Protein AF-A0A6L7AAS5-F1 (afdb_monomer)

pLDDT: mean 79.1, std 14.7, range [37.47, 95.0]

InterPro domains:
  IPR000672 Tetrahydrofolate dehydrogenase/cyclohydrolase [PR00085] (78-105)
  IPR000672 Tetrahydrofolate dehydrogenase/cyclohydrolase [PR00085] (113-128)
  IPR020630 Tetrahydrofolate dehydrogenase/cyclohydrolase, catalytic domain [PF00763] (63-124)
  IPR036291 NAD(P)-binding domain superfamily [SSF51735] (4-67)
  IPR046346 Aminoacid dehydrogenase-like, N-terminal domain superfamily [SSF53223] (62-125)

Radius of gyration: 19.22 Å; Cα contacts (8 Å, |Δi|>4): 141; chains: 1; bounding box: 45×35×50 Å

Foldseek 3Di:
DVPPDDPDDDDQQPVLVVVVVVCVVVVPQLAAAEEEAEDDDPRPRVSNQVVSVVSNHHYDDDPPPDDDDDDDDDLPHELVNLLVVLVVLQPDPVQQADDDDPDDRPHHDVLSNLLSHDPRRHPVNSND

Mean predicted aligned error: 12.35 Å

Nearest PDB structures (foldseek):
  4b4v-assembly1_B  TM=8.771E-01  e=5.571E-04  Acinetobacter baumannii ATCC 19606 = CIP 70.34 = JCM 6841
  6ape-assembly1_A  TM=7.848E-01  e=1.120E-03  Helicobacter pylori G27
  4a26-assembly1_A  TM=5.199E-01  e=9.865E-04  Leishmania major
  9ise-assembly2_C  TM=4.894E-01  e=2.114E-03  Homo sapiens
  9itd-assembly2_C  TM=4.908E-01  e=2.557E-03  Homo sapiens

Structure (mmCIF, N/CA/C/O backbone):
data_AF-A0A6L7AAS5-F1
#
_entry.id   AF-A0A6L7AAS5-F1
#
loop_
_atom_site.group_PDB
_atom_site.id
_atom_site.type_symbol
_atom_site.label_atom_id
_atom_site.label_alt_id
_atom_site.label_comp_id
_atom_site.label_asym_id
_atom_site.label_entity_id
_atom_site.label_seq_id
_atom_site.pdbx_PDB_ins_code
_atom_site.Cartn_x
_atom_site.Cartn_y
_atom_site.Cartn_z
_atom_site.occupancy
_atom_site.B_iso_or_equiv
_atom_site.auth_seq_id
_atom_site.auth_comp_id
_atom_site.auth_asym_id
_atom_site.auth_atom_id
_atom_site.pdbx_PDB_model_num
ATOM 1 N N . MET A 1 1 ? -3.232 14.819 -17.147 1.00 38.59 1 MET A N 1
ATOM 2 C CA . MET A 1 1 ? -2.391 13.622 -16.926 1.00 38.59 1 MET A CA 1
ATOM 3 C C . MET A 1 1 ? -1.654 13.823 -15.618 1.00 38.59 1 MET A C 1
ATOM 5 O O . MET A 1 1 ? -1.019 14.860 -15.482 1.00 38.59 1 MET A O 1
ATOM 9 N N . LEU A 1 2 ? -1.768 12.909 -14.646 1.00 43.06 2 LEU A N 1
ATOM 10 C CA . LEU A 1 2 ? -0.871 12.943 -13.482 1.00 43.06 2 LEU A CA 1
ATOM 11 C C . LEU A 1 2 ? 0.558 12.925 -14.053 1.00 43.06 2 LEU A C 1
ATOM 13 O O . LEU A 1 2 ? 0.879 11.967 -14.745 1.00 43.06 2 LEU A O 1
ATOM 17 N N . PHE A 1 3 ? 1.345 13.977 -13.814 1.00 50.06 3 PHE A N 1
ATOM 18 C CA . PHE A 1 3 ? 2.764 14.148 -14.188 1.00 50.06 3 PHE A CA 1
ATOM 19 C C . PHE A 1 3 ? 3.126 14.814 -15.531 1.00 50.06 3 PHE A C 1
ATOM 21 O O . PHE A 1 3 ? 4.313 14.962 -15.786 1.00 50.06 3 PHE A O 1
ATOM 28 N N . ALA A 1 4 ? 2.187 15.276 -16.365 1.00 41.09 4 ALA A N 1
ATOM 29 C CA . ALA A 1 4 ? 2.579 15.937 -17.627 1.00 41.09 4 ALA A CA 1
ATOM 30 C C . ALA A 1 4 ? 3.004 17.415 -17.472 1.00 41.09 4 ALA A C 1
ATOM 32 O O . ALA A 1 4 ? 3.807 17.885 -18.265 1.00 41.09 4 ALA A O 1
ATOM 33 N N . ASP A 1 5 ? 2.522 18.126 -16.441 1.00 37.47 5 ASP A N 1
ATOM 34 C CA . ASP A 1 5 ? 2.626 19.599 -16.377 1.00 37.47 5 ASP A CA 1
ATOM 35 C C . ASP A 1 5 ? 3.214 20.161 -15.064 1.00 37.47 5 ASP A C 1
ATOM 37 O O . ASP A 1 5 ? 3.027 21.336 -14.749 1.00 37.47 5 ASP A O 1
ATOM 41 N N . ALA A 1 6 ? 3.913 19.362 -14.253 1.00 39.72 6 ALA A N 1
ATOM 42 C CA . ALA A 1 6 ? 4.439 19.838 -12.969 1.00 39.72 6 ALA A CA 1
ATOM 43 C C . ALA A 1 6 ? 5.950 20.124 -13.031 1.00 39.72 6 ALA A C 1
ATOM 45 O O . ALA A 1 6 ? 6.762 19.207 -13.046 1.00 39.72 6 ALA A O 1
ATOM 46 N N . LEU A 1 7 ? 6.312 21.411 -12.990 1.00 43.06 7 LEU A N 1
ATOM 47 C CA . LEU A 1 7 ? 7.678 21.953 -12.851 1.00 43.06 7 LEU A CA 1
ATOM 48 C C . LEU A 1 7 ? 8.274 21.773 -11.431 1.00 43.06 7 LEU A C 1
ATOM 50 O O . LEU A 1 7 ? 9.036 22.619 -10.969 1.00 43.06 7 LEU A O 1
ATOM 54 N N . ALA A 1 8 ? 7.893 20.723 -10.704 1.00 41.62 8 ALA A N 1
ATOM 55 C CA . ALA A 1 8 ? 8.372 20.465 -9.347 1.00 41.62 8 ALA A CA 1
ATOM 56 C C . ALA A 1 8 ? 9.289 19.239 -9.340 1.00 41.62 8 ALA A C 1
ATOM 58 O O . ALA A 1 8 ? 8.950 18.227 -9.955 1.00 41.62 8 ALA A O 1
ATOM 59 N N . ASP A 1 9 ? 10.414 19.328 -8.624 1.00 44.19 9 ASP A N 1
ATOM 60 C CA . ASP A 1 9 ? 11.278 18.189 -8.308 1.00 44.19 9 ASP A CA 1
ATOM 61 C C . ASP A 1 9 ? 10.428 17.076 -7.685 1.00 44.19 9 ASP A C 1
ATOM 63 O O . ASP A 1 9 ? 10.032 17.135 -6.518 1.00 44.19 9 ASP A O 1
ATOM 67 N N . TYR A 1 10 ? 10.087 16.066 -8.485 1.00 54.12 10 TYR A N 1
ATOM 68 C CA . TYR A 1 10 ? 9.350 14.915 -7.994 1.00 54.12 10 TYR A CA 1
ATOM 69 C C . TYR A 1 10 ? 10.308 14.046 -7.191 1.00 54.12 10 TYR A C 1
ATOM 71 O O . TYR A 1 10 ? 11.232 13.443 -7.739 1.00 54.12 10 TYR A O 1
ATOM 79 N N . THR A 1 11 ? 10.068 13.944 -5.887 1.00 58.75 11 THR A N 1
ATOM 80 C CA . THR A 1 11 ? 10.734 12.953 -5.048 1.00 58.75 11 THR A CA 1
ATOM 81 C C . THR A 1 11 ? 10.379 11.569 -5.584 1.00 58.75 11 THR A C 1
ATOM 83 O O . THR A 1 11 ? 9.227 11.136 -5.511 1.00 58.75 11 THR A O 1
ATOM 86 N N . VAL A 1 12 ? 11.353 10.872 -6.167 1.00 69.75 12 VAL A N 1
ATOM 87 C CA . VAL A 1 12 ? 11.141 9.502 -6.633 1.00 69.75 12 VAL A CA 1
ATOM 88 C C . VAL A 1 12 ? 10.946 8.613 -5.409 1.00 69.75 12 VAL A C 1
ATOM 90 O O . VAL A 1 12 ? 11.747 8.643 -4.474 1.00 69.75 12 VAL A O 1
ATOM 93 N N . ALA A 1 13 ? 9.875 7.818 -5.397 1.00 79.69 13 ALA A N 1
ATOM 94 C CA . ALA A 1 13 ? 9.653 6.855 -4.328 1.00 79.69 13 ALA A CA 1
ATOM 95 C C . ALA A 1 13 ? 10.857 5.895 -4.228 1.00 79.69 13 ALA A C 1
ATOM 97 O O . ALA A 1 13 ? 11.338 5.373 -5.238 1.00 79.69 13 ALA A O 1
ATOM 98 N N . ALA A 1 14 ? 11.338 5.660 -3.003 1.00 85.12 14 ALA A N 1
ATOM 99 C CA . ALA A 1 14 ? 12.591 4.943 -2.763 1.00 85.12 14 ALA A CA 1
ATOM 100 C C . ALA A 1 14 ? 12.582 3.514 -3.332 1.00 85.12 14 ALA A C 1
ATOM 102 O O . ALA A 1 14 ? 13.586 3.066 -3.880 1.00 85.12 14 ALA A O 1
ATOM 103 N N . THR A 1 15 ? 11.447 2.809 -3.258 1.00 89.31 15 THR A N 1
ATOM 104 C CA . THR A 1 15 ? 11.329 1.435 -3.770 1.00 89.31 15 THR A CA 1
ATOM 105 C C . THR A 1 15 ? 11.392 1.376 -5.304 1.00 89.31 15 THR A C 1
ATOM 107 O O . THR A 1 15 ? 12.254 0.660 -5.810 1.00 89.31 15 THR A O 1
ATOM 110 N N . PRO A 1 16 ? 10.588 2.140 -6.076 1.00 90.38 16 PRO A N 1
ATOM 111 C CA . PRO A 1 16 ? 10.763 2.241 -7.528 1.00 90.38 16 PRO A CA 1
ATOM 112 C C . PRO A 1 16 ? 12.170 2.679 -7.960 1.00 90.38 16 PRO A C 1
ATOM 114 O O . PRO A 1 16 ? 12.739 2.088 -8.878 1.00 90.38 16 PRO A O 1
ATOM 117 N N . GLN A 1 17 ? 12.768 3.656 -7.267 1.00 90.38 17 GLN A N 1
ATOM 118 C CA . GLN A 1 17 ? 14.148 4.071 -7.540 1.00 90.38 17 GLN A CA 1
ATOM 119 C C . GLN A 1 17 ? 15.138 2.924 -7.304 1.00 90.38 17 GLN A C 1
ATOM 121 O O . GLN A 1 17 ? 16.033 2.698 -8.117 1.00 90.38 17 GLN A O 1
ATOM 126 N N . GLY A 1 18 ? 14.968 2.174 -6.213 1.00 88.56 18 GLY A N 1
ATOM 127 C CA . GLY A 1 18 ? 15.773 0.997 -5.900 1.00 88.56 18 GLY A CA 1
ATOM 128 C C . GLY A 1 18 ? 15.678 -0.082 -6.978 1.00 88.56 18 GLY A C 1
ATOM 129 O O . GLY A 1 18 ? 16.703 -0.633 -7.369 1.00 88.56 18 GLY A O 1
ATOM 130 N N . VAL A 1 19 ? 14.481 -0.332 -7.522 1.00 92.62 19 VAL A N 1
ATOM 131 C CA . VAL A 1 19 ? 14.291 -1.271 -8.641 1.00 92.62 19 VAL A CA 1
ATOM 132 C C . VAL A 1 19 ? 15.088 -0.828 -9.869 1.00 92.62 19 VAL A C 1
ATOM 134 O O . VAL A 1 19 ? 15.836 -1.635 -10.415 1.00 92.62 19 VAL A O 1
ATOM 137 N N . MET A 1 20 ? 15.005 0.446 -10.271 1.00 92.19 20 MET A N 1
ATOM 138 C CA . MET A 1 20 ? 15.788 0.961 -11.408 1.00 92.19 20 MET A CA 1
ATOM 139 C C . MET A 1 20 ? 17.299 0.836 -11.169 1.00 92.19 20 MET A C 1
ATOM 141 O O . MET A 1 20 ? 18.038 0.423 -12.064 1.00 92.19 20 MET A O 1
ATOM 145 N N . THR A 1 21 ? 17.759 1.126 -9.948 1.00 93.12 21 THR A N 1
ATOM 146 C CA . THR A 1 21 ? 19.165 0.949 -9.553 1.00 93.12 21 THR A CA 1
ATOM 147 C C . THR A 1 21 ? 19.608 -0.510 -9.662 1.00 93.12 21 THR A C 1
ATOM 149 O O . THR A 1 21 ? 20.698 -0.774 -10.168 1.00 93.12 21 THR A O 1
ATOM 152 N N . LEU A 1 22 ? 18.777 -1.462 -9.227 1.00 90.62 22 LEU A N 1
ATOM 153 C CA . LEU A 1 22 ? 19.075 -2.893 -9.330 1.00 90.62 22 LEU A CA 1
ATOM 154 C C . LEU A 1 22 ? 19.137 -3.356 -10.787 1.00 90.62 22 LEU A C 1
ATOM 156 O O . LEU A 1 22 ? 20.081 -4.051 -11.153 1.00 90.62 22 LEU A O 1
ATOM 160 N N . LEU A 1 23 ? 18.183 -2.945 -11.628 1.00 91.19 23 LEU A N 1
ATOM 161 C CA . LEU A 1 23 ? 18.195 -3.272 -13.059 1.00 91.19 23 LEU A CA 1
ATOM 162 C C . LEU A 1 23 ? 19.500 -2.807 -13.714 1.00 91.19 23 LEU A C 1
ATOM 164 O O . LEU A 1 23 ? 20.159 -3.595 -14.390 1.00 91.19 23 LEU A O 1
ATOM 168 N N . ASN A 1 24 ? 19.926 -1.575 -13.429 1.00 91.12 24 ASN A N 1
ATOM 169 C CA . ASN A 1 24 ? 21.195 -1.047 -13.923 1.00 91.12 24 ASN A CA 1
ATOM 170 C C . ASN A 1 24 ? 22.409 -1.811 -13.364 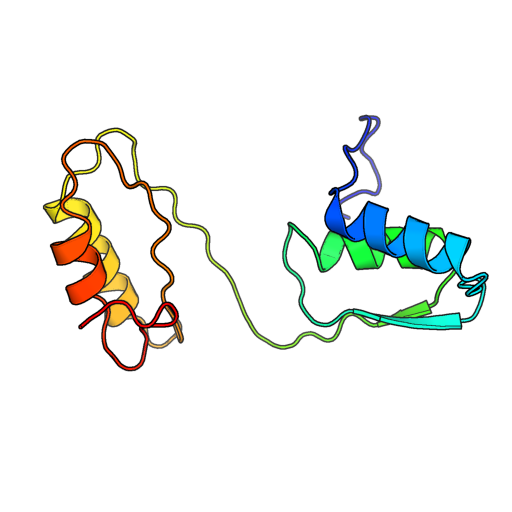1.00 91.12 24 ASN A C 1
ATOM 172 O O . ASN A 1 24 ? 23.313 -2.160 -14.118 1.00 91.12 24 ASN A O 1
ATOM 176 N N . HIS A 1 25 ? 22.427 -2.111 -12.061 1.00 92.75 25 HIS A N 1
ATOM 177 C CA . HIS A 1 25 ? 23.514 -2.866 -11.428 1.00 92.75 25 HIS A CA 1
ATOM 178 C C . HIS A 1 25 ? 23.708 -4.252 -12.061 1.00 92.75 25 HIS A C 1
ATOM 180 O O . HIS A 1 25 ? 24.841 -4.690 -12.246 1.00 92.75 25 HIS A O 1
ATOM 186 N N . TYR A 1 26 ? 22.611 -4.919 -12.428 1.00 95.00 26 TYR A N 1
ATOM 187 C CA . TYR A 1 26 ? 22.641 -6.222 -13.092 1.00 95.00 26 TYR A CA 1
ATOM 188 C C . TYR A 1 26 ? 22.749 -6.145 -14.624 1.00 95.00 26 TYR A C 1
ATOM 190 O O . TYR A 1 26 ? 22.742 -7.188 -15.276 1.00 95.00 26 TYR A O 1
ATOM 198 N N . GLY A 1 27 ? 22.853 -4.949 -15.215 1.00 90.88 27 GLY A N 1
ATOM 199 C CA . GLY A 1 27 ? 22.942 -4.774 -16.669 1.00 90.88 27 GLY A CA 1
ATOM 200 C C . GLY A 1 27 ? 21.673 -5.188 -17.426 1.00 90.88 27 GLY A C 1
ATOM 201 O O . GLY A 1 27 ? 21.752 -5.619 -18.575 1.00 90.88 27 GLY A O 1
ATOM 202 N N . ILE A 1 28 ? 20.504 -5.101 -16.787 1.00 89.31 28 ILE A N 1
ATOM 203 C CA . ILE A 1 28 ? 19.215 -5.428 -17.402 1.00 89.31 28 ILE A CA 1
ATOM 204 C C . ILE A 1 28 ? 18.734 -4.212 -18.200 1.00 89.31 28 ILE A C 1
ATOM 206 O O . ILE A 1 28 ? 18.266 -3.225 -17.634 1.00 89.31 28 ILE A O 1
ATOM 210 N N . GLU A 1 29 ? 18.840 -4.290 -19.526 1.00 89.19 29 GLU A N 1
ATOM 211 C CA . GLU A 1 29 ? 18.367 -3.239 -20.430 1.00 89.19 29 GLU A CA 1
ATOM 212 C C . GLU A 1 29 ? 16.837 -3.132 -20.426 1.00 89.19 29 GLU A C 1
ATOM 214 O O . GLU A 1 29 ? 16.136 -4.132 -20.588 1.00 89.19 29 GLU A O 1
ATOM 219 N N . THR A 1 30 ? 16.315 -1.910 -20.303 1.00 82.94 30 THR A N 1
ATOM 220 C CA . THR A 1 30 ? 14.871 -1.619 -20.361 1.00 82.94 30 THR A CA 1
ATOM 221 C C . THR A 1 30 ? 14.427 -1.017 -21.692 1.00 82.94 30 THR A C 1
ATOM 223 O O . THR A 1 30 ? 13.264 -1.173 -22.064 1.00 82.94 30 THR A O 1
ATOM 226 N N . PHE A 1 31 ? 15.341 -0.379 -22.432 1.00 89.12 31 PHE A N 1
ATOM 227 C CA . PHE A 1 31 ? 15.046 0.277 -23.706 1.00 89.12 31 PHE A CA 1
ATOM 228 C C . PHE A 1 31 ? 14.441 -0.714 -24.709 1.00 89.12 31 PHE A C 1
ATOM 230 O O . PHE A 1 31 ? 15.028 -1.758 -25.016 1.00 89.12 31 PHE A O 1
ATOM 237 N N . GLY A 1 32 ? 13.244 -0.405 -25.211 1.00 79.38 32 GLY A N 1
ATOM 238 C CA . GLY A 1 32 ? 12.533 -1.241 -26.180 1.00 79.38 32 GLY A CA 1
ATOM 239 C C . GLY A 1 32 ? 12.063 -2.595 -25.632 1.00 79.38 32 GLY A C 1
ATOM 240 O O . GLY A 1 32 ? 11.598 -3.437 -26.406 1.00 79.38 32 GLY A O 1
ATOM 241 N N . LYS A 1 33 ? 12.177 -2.840 -24.320 1.00 81.44 33 LYS A N 1
ATOM 242 C CA . LYS A 1 33 ? 11.669 -4.058 -23.676 1.00 81.44 33 LYS A CA 1
ATOM 243 C C . LYS A 1 33 ? 10.245 -3.861 -23.177 1.00 81.44 33 LYS A C 1
ATOM 245 O O . LYS A 1 33 ? 9.778 -2.744 -22.978 1.00 81.44 33 LYS A O 1
ATOM 250 N N . GLN A 1 34 ? 9.555 -4.976 -22.960 1.00 73.88 34 GLN A N 1
ATOM 251 C CA . GLN A 1 34 ? 8.243 -4.983 -22.326 1.00 73.88 34 GLN A CA 1
ATOM 252 C C . GLN A 1 34 ? 8.390 -5.244 -20.829 1.00 73.88 34 GLN A C 1
ATOM 254 O O . GLN A 1 34 ? 9.110 -6.158 -20.427 1.00 73.88 34 GLN A O 1
ATOM 259 N N . ALA A 1 35 ? 7.674 -4.471 -20.019 1.00 77.00 35 ALA A N 1
ATOM 260 C CA . ALA A 1 35 ? 7.576 -4.667 -18.581 1.00 77.00 35 ALA A CA 1
ATOM 261 C C . ALA A 1 35 ? 6.106 -4.708 -18.146 1.00 77.00 35 ALA A C 1
ATOM 263 O O . ALA A 1 35 ? 5.250 -4.026 -18.712 1.00 77.00 35 ALA A O 1
ATOM 264 N N . VAL A 1 36 ? 5.803 -5.501 -17.120 1.00 77.44 36 VAL A N 1
ATOM 265 C CA . VAL A 1 36 ? 4.464 -5.577 -16.523 1.00 77.44 36 VAL A CA 1
ATOM 266 C C . VAL A 1 36 ? 4.568 -5.151 -15.069 1.00 77.44 36 VAL A C 1
ATOM 268 O O . VAL A 1 36 ? 5.326 -5.743 -14.303 1.00 77.44 36 VAL A O 1
ATOM 271 N N . VAL A 1 37 ? 3.798 -4.134 -14.685 1.00 77.19 37 VAL A N 1
ATOM 272 C CA . VAL A 1 37 ? 3.717 -3.672 -13.295 1.00 77.19 37 VAL A CA 1
ATOM 273 C C . VAL A 1 37 ? 2.377 -4.105 -12.718 1.00 77.19 37 VAL A C 1
ATOM 275 O O . VAL A 1 37 ? 1.324 -3.661 -13.159 1.00 77.19 37 VAL A O 1
ATOM 278 N N . VAL A 1 38 ? 2.403 -4.989 -11.727 1.00 76.56 38 VAL A N 1
ATOM 279 C CA . VAL A 1 38 ? 1.190 -5.487 -11.070 1.00 76.56 38 VAL A CA 1
ATOM 280 C C . VAL A 1 38 ? 0.816 -4.562 -9.911 1.00 76.56 38 VAL A C 1
ATOM 282 O O . VAL A 1 38 ? 1.581 -4.404 -8.963 1.00 76.56 38 VAL A O 1
ATOM 285 N N . GLY A 1 39 ? -0.377 -3.966 -9.986 1.00 71.75 39 GLY A N 1
ATOM 286 C CA . GLY A 1 39 ? -0.895 -3.027 -8.987 1.00 71.75 39 GLY A CA 1
ATOM 287 C C . GLY A 1 39 ? -0.692 -1.557 -9.371 1.00 71.75 39 GLY A C 1
ATOM 288 O O . GLY A 1 39 ? 0.227 -1.201 -10.099 1.00 71.75 39 GLY A O 1
ATOM 289 N N . ARG A 1 40 ? -1.582 -0.683 -8.882 1.00 78.75 40 ARG A N 1
ATOM 290 C CA . ARG A 1 40 ? -1.681 0.739 -9.285 1.00 78.75 40 ARG A CA 1
ATOM 291 C C . ARG A 1 40 ? -1.552 1.727 -8.123 1.00 78.75 40 ARG A C 1
ATOM 293 O O . ARG A 1 40 ? -2.045 2.850 -8.212 1.00 78.75 40 ARG A O 1
ATOM 300 N N . SER A 1 41 ? -0.942 1.296 -7.021 1.00 76.69 41 SER A N 1
ATOM 301 C CA . SER A 1 41 ? -0.800 2.122 -5.823 1.00 76.69 41 SER A CA 1
ATOM 302 C C . SER A 1 41 ? -0.004 3.399 -6.108 1.00 76.69 41 SER A C 1
ATOM 304 O O . SER A 1 41 ? 0.863 3.433 -6.988 1.00 76.69 41 SER A O 1
ATOM 306 N N . GLN A 1 42 ? -0.289 4.445 -5.332 1.00 73.31 42 GLN A N 1
ATOM 307 C CA . GLN A 1 42 ? 0.419 5.724 -5.413 1.00 73.31 42 GLN A CA 1
ATOM 308 C C . GLN A 1 42 ? 1.876 5.609 -4.942 1.00 73.31 42 GLN A C 1
ATOM 310 O O . GLN A 1 42 ? 2.713 6.392 -5.374 1.00 73.31 42 GLN A O 1
ATOM 315 N N . LEU A 1 43 ? 2.177 4.619 -4.093 1.00 76.56 43 LEU A N 1
ATOM 316 C CA . LEU A 1 43 ? 3.501 4.413 -3.503 1.00 76.56 43 LEU A CA 1
ATOM 317 C C . LEU A 1 43 ? 4.445 3.582 -4.382 1.00 76.56 43 LEU A C 1
ATOM 319 O O . LEU A 1 43 ? 5.656 3.782 -4.327 1.00 76.56 43 LEU A O 1
ATOM 323 N N . PHE A 1 44 ? 3.916 2.655 -5.190 1.00 83.50 44 PHE A N 1
ATOM 324 C CA . PHE A 1 44 ? 4.745 1.763 -6.007 1.00 83.50 44 PHE A CA 1
ATOM 325 C C . PHE A 1 44 ? 4.264 1.646 -7.451 1.00 83.50 44 PHE A C 1
ATOM 327 O O . PHE A 1 44 ? 4.997 2.023 -8.358 1.00 83.50 44 PHE A O 1
ATOM 334 N N . GLY A 1 45 ? 3.040 1.163 -7.684 1.00 83.50 45 GLY A N 1
ATOM 335 C CA . GLY A 1 45 ? 2.596 0.757 -9.023 1.00 83.50 45 GLY A CA 1
ATOM 336 C C . GLY A 1 45 ? 2.659 1.872 -10.070 1.00 83.50 45 GLY A C 1
ATOM 337 O O . GLY A 1 45 ? 3.261 1.716 -11.132 1.00 83.50 45 GLY A O 1
ATOM 338 N N . ARG A 1 46 ? 2.088 3.039 -9.754 1.00 85.56 46 ARG A N 1
ATOM 339 C CA . ARG A 1 46 ? 2.110 4.200 -10.658 1.00 85.56 46 ARG A CA 1
ATOM 340 C C . ARG A 1 46 ? 3.502 4.830 -10.800 1.00 85.56 46 ARG A C 1
ATOM 342 O O . ARG A 1 46 ? 3.899 5.072 -11.940 1.00 85.56 46 ARG A O 1
ATOM 349 N N . PRO A 1 47 ? 4.265 5.061 -9.715 1.00 89.94 47 PRO A N 1
ATOM 350 C CA . PRO A 1 47 ? 5.654 5.496 -9.836 1.00 89.94 47 PRO A CA 1
ATOM 351 C C . PRO A 1 47 ? 6.536 4.547 -10.664 1.00 89.94 47 PRO A C 1
ATOM 353 O O . PRO A 1 47 ? 7.283 5.008 -11.521 1.00 89.94 47 PRO A O 1
ATOM 356 N N . MET A 1 48 ? 6.431 3.228 -10.465 1.00 90.19 48 MET A N 1
ATOM 357 C CA . MET A 1 48 ? 7.235 2.237 -11.191 1.00 90.19 48 MET A CA 1
ATOM 358 C C . MET A 1 48 ? 6.893 2.209 -12.683 1.00 90.19 48 MET A C 1
ATOM 360 O O . MET A 1 48 ? 7.793 2.143 -13.518 1.00 90.19 48 MET A O 1
ATOM 364 N N . PHE A 1 49 ? 5.602 2.321 -13.021 1.00 87.56 49 PHE A N 1
ATOM 365 C CA . PHE A 1 49 ? 5.160 2.500 -14.404 1.00 87.56 49 PHE A CA 1
ATOM 366 C C . PHE A 1 49 ? 5.824 3.717 -15.051 1.00 87.56 49 PHE A C 1
ATOM 368 O O . PHE A 1 49 ? 6.383 3.596 -16.137 1.00 87.56 49 PHE A O 1
ATOM 375 N N . ALA A 1 50 ? 5.802 4.868 -14.371 1.00 87.75 50 ALA A N 1
ATOM 376 C CA . ALA A 1 50 ? 6.394 6.093 -14.894 1.00 87.75 50 ALA A CA 1
ATOM 377 C C . ALA A 1 50 ? 7.909 5.952 -15.113 1.00 87.75 50 ALA A C 1
ATOM 379 O O . ALA A 1 50 ? 8.402 6.331 -16.170 1.00 87.75 50 ALA A O 1
ATOM 380 N N . LEU A 1 51 ? 8.644 5.359 -14.163 1.00 88.75 51 LEU A N 1
ATOM 381 C CA . LEU A 1 51 ? 10.095 5.180 -14.289 1.00 88.75 51 LEU A CA 1
ATOM 382 C C . LEU A 1 51 ? 10.485 4.231 -15.429 1.00 88.75 51 LEU A C 1
ATOM 384 O O . LEU A 1 51 ? 11.389 4.551 -16.194 1.00 88.75 51 LEU A O 1
ATOM 388 N N . LEU A 1 52 ? 9.805 3.090 -15.568 1.00 86.75 52 LEU A N 1
ATOM 389 C CA . LEU A 1 52 ? 10.075 2.147 -16.658 1.00 86.75 52 LEU A CA 1
ATOM 390 C C . LEU A 1 52 ? 9.714 2.748 -18.019 1.00 86.75 52 LEU A C 1
ATOM 392 O O . LEU A 1 52 ? 10.476 2.601 -18.970 1.00 86.75 52 LEU A O 1
ATOM 396 N N . ASN A 1 53 ? 8.592 3.467 -18.101 1.00 88.56 53 ASN A N 1
ATOM 397 C CA . ASN A 1 53 ? 8.174 4.144 -19.325 1.00 88.56 53 ASN A CA 1
ATOM 398 C C . ASN A 1 53 ? 9.150 5.266 -19.720 1.00 88.56 53 ASN A C 1
ATOM 400 O O . ASN A 1 53 ? 9.469 5.410 -20.894 1.00 88.56 53 ASN A O 1
ATOM 404 N N . ASN A 1 54 ? 9.666 6.026 -18.749 1.00 90.31 54 ASN A N 1
ATOM 405 C CA . ASN A 1 54 ? 10.698 7.043 -18.986 1.00 90.31 54 ASN A CA 1
ATOM 406 C C . ASN A 1 54 ? 12.054 6.437 -19.382 1.00 90.31 54 ASN A C 1
ATOM 408 O O . ASN A 1 54 ? 12.868 7.124 -19.988 1.00 90.31 54 ASN A O 1
ATOM 412 N N . ALA A 1 55 ? 12.297 5.168 -19.047 1.00 85.12 55 ALA A N 1
ATOM 413 C CA . ALA A 1 55 ? 13.458 4.398 -19.488 1.00 85.12 55 ALA A CA 1
ATOM 414 C C . ALA A 1 55 ? 13.195 3.633 -20.805 1.00 85.12 55 ALA A C 1
ATOM 416 O O . ALA A 1 55 ? 13.814 2.592 -21.053 1.00 85.12 55 ALA A O 1
ATOM 417 N N . ASP A 1 56 ? 12.245 4.131 -21.606 1.00 88.69 56 ASP A N 1
ATOM 418 C CA . ASP A 1 56 ? 11.829 3.623 -22.918 1.00 88.69 56 ASP A CA 1
ATOM 419 C C . ASP A 1 56 ? 11.357 2.156 -22.928 1.00 88.69 56 ASP A C 1
ATOM 421 O O . ASP A 1 56 ? 11.400 1.478 -23.962 1.00 88.69 56 ASP A O 1
ATOM 425 N N . ALA A 1 57 ? 10.878 1.641 -21.792 1.00 73.00 57 ALA A N 1
ATOM 426 C CA . ALA A 1 57 ? 10.184 0.359 -21.757 1.00 73.00 57 ALA A CA 1
ATOM 427 C C . ALA A 1 57 ? 8.712 0.533 -22.158 1.00 73.00 57 ALA A C 1
ATOM 429 O O . ALA A 1 57 ? 8.032 1.469 -21.741 1.00 73.00 57 ALA A O 1
ATOM 430 N N . THR A 1 58 ? 8.170 -0.430 -22.902 1.00 76.19 58 THR A N 1
ATOM 431 C CA . THR A 1 58 ? 6.718 -0.557 -23.069 1.00 76.19 58 THR A CA 1
ATOM 432 C C . THR A 1 58 ? 6.142 -1.185 -21.808 1.00 76.19 58 THR A C 1
ATOM 434 O O . THR A 1 58 ? 6.381 -2.363 -21.533 1.00 76.19 58 THR A O 1
ATOM 437 N N . VAL A 1 59 ? 5.382 -0.417 -21.030 1.00 75.88 59 VAL A N 1
ATOM 438 C CA . VAL A 1 59 ? 4.870 -0.885 -19.739 1.00 75.88 59 VAL A CA 1
ATOM 439 C C . VAL A 1 59 ? 3.378 -1.176 -19.812 1.00 75.88 59 VAL A C 1
ATOM 441 O O . VAL A 1 59 ? 2.581 -0.318 -20.184 1.00 75.88 59 VAL A O 1
ATOM 444 N N . THR A 1 60 ? 2.981 -2.377 -19.399 1.00 75.00 60 THR A N 1
ATOM 445 C CA . THR A 1 60 ? 1.570 -2.710 -19.168 1.00 75.00 60 THR A CA 1
ATOM 446 C C . THR A 1 60 ? 1.258 -2.587 -17.683 1.00 75.00 60 THR A C 1
ATOM 448 O O . THR A 1 60 ? 1.904 -3.225 -16.850 1.00 75.00 60 THR A O 1
ATOM 451 N N . LEU A 1 61 ? 0.243 -1.788 -17.356 1.00 68.56 61 LEU A N 1
ATOM 452 C CA . LEU A 1 61 ? -0.321 -1.681 -16.013 1.00 68.56 61 LEU A CA 1
ATOM 453 C C . LEU A 1 61 ? -1.703 -2.360 -16.011 1.00 68.56 61 LEU A C 1
ATOM 455 O O . LEU A 1 61 ? -2.706 -1.685 -16.259 1.00 68.56 61 LEU A O 1
ATOM 459 N N . PRO A 1 62 ? -1.797 -3.690 -15.817 1.00 60.41 62 PRO A N 1
ATOM 460 C CA . PRO A 1 62 ? -3.083 -4.369 -15.770 1.00 60.41 62 PRO A CA 1
ATOM 461 C C . PRO A 1 62 ? -3.963 -3.779 -14.664 1.00 60.41 62 PRO A C 1
ATOM 463 O O . PRO A 1 62 ? -3.541 -3.630 -13.515 1.00 60.41 62 PRO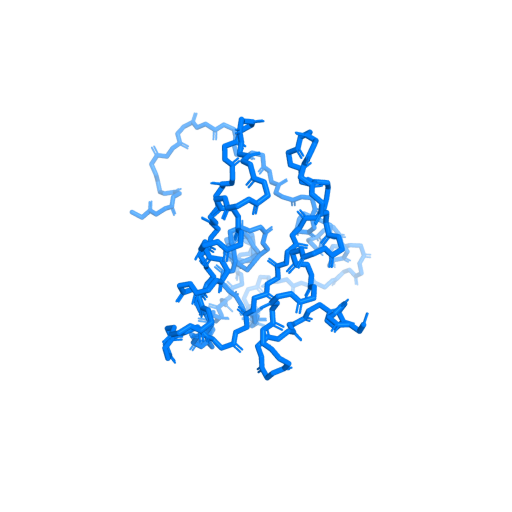 A O 1
ATOM 466 N N . ALA A 1 63 ? -5.214 -3.477 -15.013 1.00 57.28 63 ALA A N 1
ATOM 467 C CA . ALA A 1 63 ? -6.259 -3.095 -14.072 1.00 57.28 63 ALA A CA 1
ATOM 468 C C . ALA A 1 63 ? -6.698 -4.321 -13.255 1.00 57.28 63 ALA A C 1
ATOM 470 O O . ALA A 1 63 ? -7.804 -4.828 -13.406 1.00 57.28 63 ALA A O 1
ATOM 471 N N . LEU A 1 64 ? -5.821 -4.845 -12.402 1.00 55.19 64 LEU A N 1
ATOM 472 C CA . LEU A 1 64 ? -6.236 -5.787 -11.369 1.00 55.19 64 LEU A CA 1
ATOM 473 C C . LEU A 1 64 ? -7.034 -4.960 -10.356 1.00 55.19 64 LEU A C 1
ATOM 475 O O . LEU A 1 64 ? -6.475 -4.067 -9.720 1.00 55.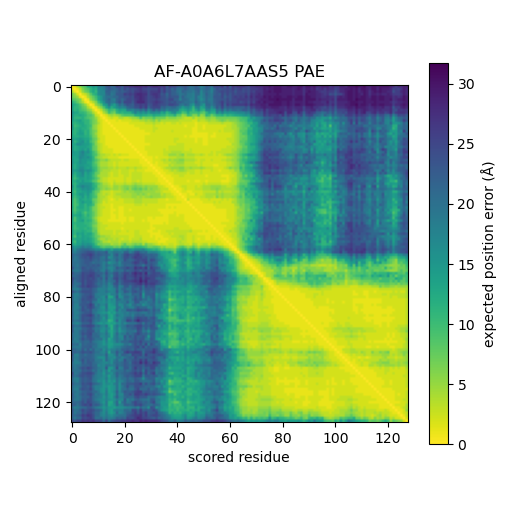19 64 LEU A O 1
ATOM 479 N N . GLY A 1 65 ? -8.354 -5.179 -10.333 1.00 52.25 65 GLY A N 1
ATOM 480 C CA . GLY A 1 65 ? -9.429 -4.305 -9.830 1.00 52.25 65 GLY A CA 1
ATOM 481 C C . GLY A 1 65 ? -9.434 -3.951 -8.341 1.00 52.25 65 GLY A C 1
ATOM 482 O O . GLY A 1 65 ? -10.484 -3.647 -7.789 1.00 52.25 65 GLY A O 1
ATOM 483 N N . ILE A 1 66 ? -8.280 -3.956 -7.687 1.00 52.03 66 ILE A N 1
ATOM 484 C CA . ILE A 1 66 ? -8.126 -3.521 -6.308 1.00 52.03 66 ILE A CA 1
ATOM 485 C C . ILE A 1 66 ? -8.234 -1.989 -6.279 1.00 52.03 66 ILE A C 1
ATOM 487 O O . ILE A 1 66 ? -7.503 -1.253 -6.965 1.00 52.03 66 ILE A O 1
ATOM 491 N N . GLN A 1 67 ? -9.208 -1.499 -5.519 1.00 53.09 67 GLN A N 1
ATOM 492 C CA . GLN A 1 67 ? -9.337 -0.095 -5.157 1.00 53.09 67 GLN A CA 1
ATOM 493 C C . GLN A 1 67 ? -8.920 0.043 -3.697 1.00 53.09 67 GLN A C 1
ATOM 495 O O . GLN A 1 67 ? -9.463 -0.637 -2.836 1.00 53.09 67 GLN A O 1
ATOM 500 N N . THR A 1 68 ? -7.943 0.901 -3.431 1.00 52.97 68 THR A N 1
ATOM 501 C CA . THR A 1 68 ? -7.508 1.231 -2.074 1.00 52.97 68 THR A CA 1
ATOM 502 C C . THR A 1 68 ? -8.040 2.613 -1.732 1.00 52.97 68 THR A C 1
ATOM 504 O O . THR A 1 68 ? -7.845 3.556 -2.506 1.00 52.97 68 THR A O 1
ATOM 507 N N . LYS A 1 69 ? -8.727 2.731 -0.597 1.00 60.59 69 LYS A N 1
ATOM 508 C CA . LYS A 1 69 ? -9.200 4.001 -0.052 1.00 60.59 69 LYS A CA 1
ATOM 509 C C . LYS A 1 69 ? -8.468 4.242 1.260 1.00 60.59 69 LYS A C 1
ATOM 511 O O . LYS A 1 69 ? -8.741 3.560 2.239 1.00 60.59 69 LYS A O 1
ATOM 516 N N . ASP A 1 70 ? -7.562 5.210 1.259 1.00 64.75 70 ASP A N 1
ATOM 517 C CA . ASP A 1 70 ? -6.900 5.653 2.481 1.00 64.75 70 ASP A CA 1
ATOM 518 C C . ASP A 1 70 ? -7.874 6.560 3.239 1.00 64.75 70 ASP A C 1
ATOM 520 O O . ASP A 1 70 ? -8.330 7.578 2.708 1.00 64.75 70 ASP A O 1
ATOM 524 N N . ILE A 1 71 ? -8.242 6.167 4.457 1.00 67.56 71 ILE A N 1
ATOM 525 C CA . ILE A 1 71 ? -9.151 6.934 5.311 1.00 67.56 71 ILE A CA 1
ATOM 526 C C . ILE A 1 71 ? -8.334 7.450 6.494 1.00 67.56 71 ILE A C 1
ATOM 528 O O . ILE A 1 71 ? -8.051 6.678 7.409 1.00 67.56 71 ILE A O 1
ATOM 532 N N . PRO A 1 72 ? -7.905 8.724 6.479 1.00 66.81 72 PRO A N 1
ATOM 533 C CA . PRO A 1 72 ? -7.177 9.287 7.604 1.00 66.81 72 PRO A CA 1
ATOM 534 C C . PRO A 1 72 ? -8.099 9.372 8.823 1.00 66.81 72 PRO A C 1
ATOM 536 O O . PRO A 1 72 ? -9.189 9.941 8.750 1.00 66.81 72 PRO A O 1
ATOM 539 N N . THR A 1 73 ? -7.654 8.823 9.950 1.00 62.84 73 THR A N 1
ATOM 540 C CA . THR A 1 73 ? -8.272 9.071 11.255 1.00 62.84 73 THR A CA 1
ATOM 541 C C . THR A 1 73 ? -7.784 10.413 11.793 1.00 62.84 73 THR A C 1
ATOM 543 O O . THR A 1 73 ? -6.587 10.695 11.752 1.00 62.84 73 THR A O 1
ATOM 546 N N . ASP A 1 74 ? -8.704 11.245 12.285 1.00 74.00 74 ASP A N 1
ATOM 547 C CA . ASP A 1 74 ? -8.378 12.500 12.976 1.00 74.00 74 ASP A CA 1
ATOM 548 C C . ASP A 1 74 ? -7.413 12.227 14.148 1.00 74.00 74 ASP A C 1
ATOM 550 O O . ASP A 1 74 ? -7.522 11.207 14.828 1.00 74.00 74 ASP A O 1
ATOM 554 N N . ALA A 1 75 ? -6.482 13.146 14.411 1.00 74.44 75 ALA A N 1
ATOM 555 C CA . ALA A 1 75 ? -5.607 13.087 15.581 1.00 74.44 75 ALA A CA 1
ATOM 556 C C . ALA A 1 75 ? -6.397 13.084 16.905 1.00 74.44 75 ALA A C 1
ATOM 558 O O . ALA A 1 75 ? -5.897 12.579 17.906 1.00 74.44 75 ALA A O 1
ATOM 559 N N . ASN A 1 76 ? -7.629 13.606 16.903 1.00 79.00 76 ASN A N 1
ATOM 560 C CA . ASN A 1 76 ? -8.553 13.569 18.042 1.00 79.00 76 ASN A CA 1
ATOM 561 C C . ASN A 1 76 ? -9.562 12.406 17.979 1.00 79.00 76 ASN A C 1
ATOM 563 O O . ASN A 1 76 ? -10.572 12.432 18.689 1.00 79.00 76 ASN A O 1
ATOM 567 N N . ALA A 1 77 ? -9.351 11.419 17.101 1.00 82.62 77 ALA A N 1
ATOM 568 C CA . ALA A 1 77 ? -10.267 10.297 16.960 1.00 82.62 77 ALA A CA 1
ATOM 569 C C . ALA A 1 77 ? -10.406 9.527 18.280 1.00 82.62 77 ALA A C 1
ATOM 571 O O . ALA A 1 77 ? -9.431 9.233 18.970 1.00 82.62 77 ALA A O 1
ATOM 572 N N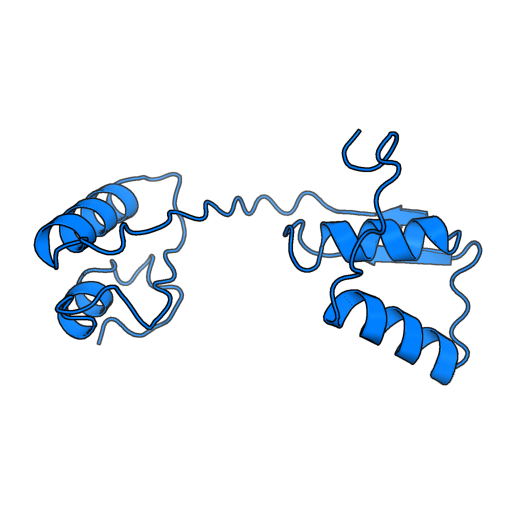 . THR A 1 78 ? -11.641 9.168 18.617 1.00 91.00 78 THR A N 1
ATOM 573 C CA . THR A 1 78 ? -11.944 8.324 19.774 1.00 91.00 78 THR A CA 1
ATOM 574 C C . THR A 1 78 ? -12.059 6.867 19.345 1.00 91.00 78 THR A C 1
ATOM 576 O O . THR A 1 78 ? -12.392 6.580 18.193 1.00 91.00 78 THR A O 1
ATOM 579 N N . THR A 1 79 ? -11.865 5.935 20.286 1.00 91.88 79 THR A N 1
ATOM 580 C CA . THR A 1 79 ? -12.097 4.500 20.031 1.00 91.88 79 THR A CA 1
ATOM 581 C C . THR A 1 79 ? -13.487 4.266 19.430 1.00 91.88 79 THR A C 1
ATOM 583 O O . THR A 1 79 ? -13.614 3.539 18.454 1.00 91.88 79 THR A O 1
ATOM 586 N N . GLU A 1 80 ? -14.514 4.954 19.936 1.00 92.62 80 GLU A N 1
ATOM 587 C CA . GLU A 1 80 ? -15.885 4.872 19.418 1.00 92.62 80 GLU A CA 1
ATOM 588 C C . GLU A 1 80 ? -15.994 5.312 17.951 1.00 92.62 80 GLU A C 1
ATOM 590 O O . GLU A 1 80 ? -16.557 4.584 17.138 1.00 92.62 80 GLU A O 1
ATOM 595 N N . SER A 1 81 ? -15.398 6.452 17.582 1.00 89.06 81 SER A N 1
ATOM 596 C CA . SER A 1 81 ? -15.439 6.935 16.194 1.00 89.06 81 SER A CA 1
ATOM 597 C C . SER A 1 81 ? -14.736 5.992 15.212 1.00 89.06 81 SER A C 1
ATOM 599 O O . SER A 1 81 ? -15.211 5.792 14.094 1.00 89.06 81 SER A O 1
ATOM 601 N N . VAL A 1 82 ? -13.631 5.367 15.634 1.00 88.25 82 VAL A N 1
ATOM 602 C CA . VAL A 1 82 ? -12.893 4.409 14.801 1.00 88.25 82 VAL A CA 1
ATOM 603 C C . VAL A 1 82 ? -13.677 3.105 14.675 1.00 88.25 82 VAL A C 1
ATOM 605 O O . VAL A 1 82 ? -13.779 2.559 13.579 1.00 88.25 82 VAL A O 1
ATOM 608 N N . LEU A 1 83 ? -14.296 2.632 15.760 1.00 93.62 83 LEU A N 1
ATOM 609 C CA . LEU A 1 83 ? -15.172 1.460 15.727 1.00 93.62 83 LEU A CA 1
ATOM 610 C C . LEU A 1 83 ? -16.389 1.678 14.821 1.00 93.62 83 LEU A C 1
ATOM 612 O O . LEU A 1 83 ? -16.769 0.765 14.089 1.00 93.62 83 LEU A O 1
ATOM 616 N N . GLN A 1 84 ? -16.971 2.879 14.821 1.00 92.44 84 GLN A N 1
ATOM 617 C CA . GLN A 1 84 ? -18.072 3.218 13.922 1.00 92.44 84 GLN A CA 1
ATOM 618 C C . GLN A 1 84 ? -17.634 3.170 12.452 1.00 92.44 84 GLN A C 1
ATOM 620 O O . GLN A 1 84 ? -18.313 2.549 11.635 1.00 92.44 84 GLN A O 1
ATOM 625 N N . LEU A 1 85 ? -16.468 3.732 12.123 1.00 88.75 85 LEU A N 1
ATOM 626 C CA . LEU A 1 85 ? -15.900 3.631 10.778 1.00 88.75 85 LEU A CA 1
ATOM 627 C C . LEU A 1 85 ? -15.652 2.169 10.373 1.00 88.75 85 LEU A C 1
ATOM 629 O O . LEU A 1 85 ? -16.015 1.763 9.270 1.00 88.75 85 LEU A O 1
ATOM 633 N N . VAL A 1 86 ? -15.064 1.356 11.256 1.00 91.12 86 VAL A N 1
ATOM 634 C CA . VAL A 1 86 ? -14.845 -0.076 10.990 1.00 91.12 86 VAL A CA 1
ATOM 635 C C . VAL A 1 86 ? -16.174 -0.799 10.758 1.00 91.12 86 VAL A C 1
ATOM 637 O O . VAL A 1 86 ? -16.263 -1.617 9.844 1.00 91.12 86 VAL A O 1
ATOM 640 N N . ALA A 1 87 ? -17.226 -0.471 11.511 1.00 94.38 87 ALA A N 1
ATOM 641 C CA . ALA A 1 87 ? -18.559 -1.032 11.302 1.00 94.38 87 ALA A CA 1
ATOM 642 C C . ALA A 1 87 ? -19.139 -0.670 9.921 1.00 94.38 87 ALA A C 1
ATOM 644 O O . ALA A 1 87 ? -19.681 -1.544 9.243 1.00 94.38 87 ALA A O 1
ATOM 645 N N . GLU A 1 88 ? -18.980 0.578 9.474 1.00 90.56 88 GLU A N 1
ATOM 646 C CA . GLU A 1 88 ? -19.398 1.018 8.136 1.00 90.56 88 GLU A CA 1
ATOM 647 C C . GLU A 1 88 ? -18.638 0.270 7.028 1.00 90.56 88 GLU A C 1
ATOM 649 O O . GLU A 1 88 ? -19.251 -0.241 6.090 1.00 90.56 88 GLU A O 1
ATOM 654 N N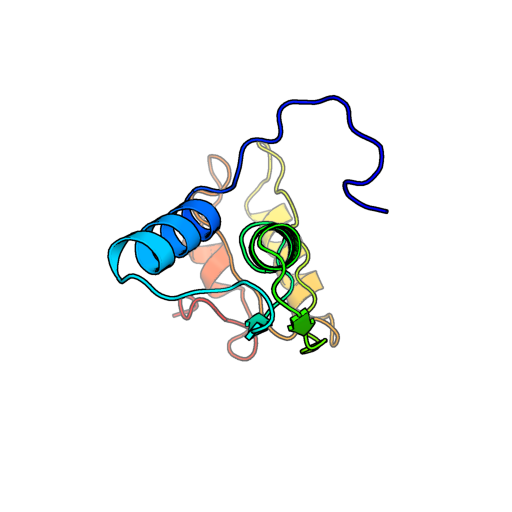 . LEU A 1 89 ? -17.315 0.129 7.159 1.00 88.38 89 LEU A N 1
ATOM 655 C CA . LEU A 1 89 ? -16.479 -0.595 6.192 1.00 88.38 89 LEU A CA 1
ATOM 656 C C . LEU A 1 89 ? -16.776 -2.102 6.170 1.00 88.38 89 LEU A C 1
ATOM 658 O O . LEU A 1 89 ? -16.779 -2.733 5.109 1.00 88.38 89 LEU A O 1
ATOM 662 N N . ASN A 1 90 ? -17.062 -2.688 7.333 1.00 91.56 90 ASN A N 1
ATOM 663 C CA . ASN A 1 90 ? -17.500 -4.076 7.436 1.00 91.56 90 ASN A CA 1
ATOM 664 C C . ASN A 1 90 ? -18.827 -4.306 6.700 1.00 91.56 90 ASN A C 1
ATOM 666 O O . ASN A 1 90 ? -18.992 -5.359 6.086 1.00 91.56 90 ASN A O 1
ATOM 670 N N . ALA A 1 91 ? -19.746 -3.338 6.724 1.00 92.50 91 ALA A N 1
ATOM 671 C CA . ALA A 1 91 ? -21.049 -3.433 6.066 1.00 92.50 91 ALA A CA 1
ATOM 672 C C . ALA A 1 91 ? -21.021 -3.125 4.554 1.00 92.50 91 ALA A C 1
ATOM 674 O O . ALA A 1 91 ? -21.981 -3.444 3.860 1.00 92.50 91 ALA A O 1
ATOM 675 N N . ASP A 1 92 ? -19.952 -2.520 4.028 1.00 85.25 92 ASP A N 1
ATOM 676 C CA . ASP A 1 92 ? -19.846 -2.183 2.603 1.00 85.25 92 ASP A CA 1
ATOM 677 C C . ASP A 1 92 ? -19.403 -3.396 1.766 1.00 85.25 92 ASP A C 1
ATOM 679 O O . ASP A 1 92 ? -18.253 -3.835 1.835 1.00 85.25 92 ASP A O 1
ATOM 683 N N . ASP A 1 93 ? -20.301 -3.930 0.938 1.00 85.69 93 ASP A N 1
ATOM 684 C CA . ASP A 1 93 ? -20.027 -5.060 0.036 1.00 85.69 93 ASP A CA 1
ATOM 685 C C . ASP A 1 93 ? -18.950 -4.755 -1.024 1.00 85.69 93 ASP A C 1
ATOM 687 O O . ASP A 1 93 ? -18.378 -5.675 -1.613 1.00 85.69 93 ASP A O 1
ATOM 691 N N . ASN A 1 94 ? -18.621 -3.478 -1.253 1.00 80.31 94 ASN A N 1
ATOM 692 C CA . ASN A 1 94 ? -17.531 -3.083 -2.150 1.00 80.31 94 ASN A CA 1
ATOM 693 C C . ASN A 1 94 ? -16.150 -3.141 -1.476 1.00 80.31 94 ASN A C 1
ATOM 695 O O . ASN A 1 94 ? -15.131 -3.029 -2.164 1.00 80.31 94 ASN A O 1
ATOM 699 N N . ILE A 1 95 ? -16.092 -3.314 -0.151 1.00 77.12 95 ILE A N 1
ATOM 700 C CA . ILE A 1 95 ? -14.848 -3.441 0.614 1.00 77.12 95 ILE A CA 1
ATOM 701 C C . ILE A 1 95 ? -14.565 -4.917 0.868 1.00 77.12 95 ILE A C 1
ATOM 703 O O . ILE A 1 95 ? -15.248 -5.580 1.642 1.00 77.12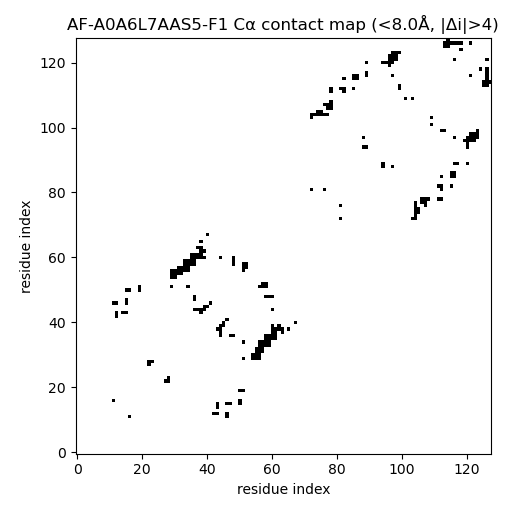 95 ILE A O 1
ATOM 707 N N . THR A 1 96 ? -13.524 -5.437 0.222 1.00 78.31 96 THR A N 1
ATOM 708 C CA . THR A 1 96 ? -13.119 -6.848 0.344 1.00 78.31 96 THR A CA 1
ATOM 709 C C . THR A 1 96 ? -12.134 -7.092 1.488 1.00 78.31 96 THR A C 1
ATOM 711 O O . THR A 1 96 ? -12.016 -8.215 1.961 1.00 78.31 96 THR A O 1
ATOM 714 N N . GLY A 1 97 ? -11.422 -6.056 1.934 1.00 78.69 97 GLY A N 1
ATOM 715 C CA . GLY A 1 97 ? -10.431 -6.163 2.997 1.00 78.69 97 GLY A CA 1
ATOM 716 C C . GLY A 1 97 ? -10.175 -4.819 3.665 1.00 78.69 97 GLY A C 1
ATOM 717 O O . GLY A 1 97 ? -10.221 -3.776 3.010 1.00 78.69 97 GLY A O 1
ATOM 718 N N . ILE A 1 98 ? -9.921 -4.863 4.965 1.00 82.12 98 ILE A N 1
ATOM 719 C CA . ILE A 1 98 ? -9.616 -3.729 5.828 1.00 82.12 98 ILE A CA 1
ATOM 720 C C . ILE A 1 98 ? -8.228 -3.985 6.410 1.00 82.12 98 ILE A C 1
ATOM 722 O O . ILE A 1 98 ? -7.966 -5.068 6.931 1.00 82.12 98 ILE A O 1
ATOM 726 N N . LEU A 1 99 ? -7.356 -2.983 6.296 1.00 80.00 99 LEU A N 1
ATOM 727 C CA . LEU A 1 99 ? -6.081 -2.935 6.999 1.00 80.00 99 LEU A CA 1
ATOM 728 C C . LEU A 1 99 ? -6.125 -1.766 7.982 1.00 80.00 99 LEU A C 1
ATOM 730 O O . LEU A 1 99 ? -6.478 -0.647 7.595 1.00 80.00 99 LEU A O 1
ATOM 734 N N . VAL A 1 100 ? -5.769 -2.014 9.236 1.00 81.12 100 VAL A N 1
ATOM 735 C CA . VAL A 1 100 ? -5.718 -1.014 10.303 1.00 81.12 100 VAL A CA 1
ATOM 736 C C . VAL A 1 100 ? -4.250 -0.702 10.583 1.00 81.12 100 VAL A C 1
ATOM 738 O O . VAL A 1 100 ? -3.515 -1.501 11.155 1.00 81.12 100 VAL A O 1
ATOM 741 N N . GLN A 1 101 ? -3.803 0.485 10.178 1.00 74.50 101 GLN A N 1
ATOM 742 C CA . GLN A 1 101 ? -2.410 0.895 10.353 1.00 74.50 101 GLN A CA 1
ATOM 743 C C . GLN A 1 101 ? -2.173 1.482 11.751 1.00 74.50 101 GLN A C 1
ATOM 745 O O . GLN A 1 101 ? -2.778 2.484 12.119 1.00 74.50 101 GLN A O 1
ATOM 750 N N . SER A 1 102 ? -1.266 0.863 12.510 1.00 78.69 102 SER A N 1
ATOM 751 C CA . SER A 1 102 ? -0.750 1.361 13.795 1.00 78.69 102 SER A CA 1
ATOM 752 C C . SER A 1 102 ? 0.482 2.270 13.583 1.00 78.69 102 SER A C 1
ATOM 754 O O . SER A 1 102 ? 1.224 2.053 12.615 1.00 78.69 102 SER A O 1
ATOM 756 N N . PRO A 1 103 ? 0.749 3.263 14.462 1.00 82.88 103 PRO A N 1
ATOM 757 C CA . PRO A 1 103 ? -0.036 3.634 15.645 1.00 82.88 103 PRO A CA 1
ATOM 758 C C . PRO A 1 103 ? -1.324 4.387 15.303 1.00 82.88 103 PRO A C 1
ATOM 760 O O . PRO A 1 103 ? -1.329 5.257 14.430 1.00 82.88 103 PRO A O 1
ATOM 763 N N . LEU A 1 104 ? -2.404 4.080 16.028 1.00 82.75 104 LEU A N 1
ATOM 764 C CA . LEU A 1 104 ? -3.632 4.884 15.996 1.00 82.75 104 LEU A CA 1
ATOM 765 C C . LEU A 1 104 ? -3.498 6.159 16.850 1.00 82.75 104 LEU A C 1
ATOM 767 O O . LEU A 1 104 ? -2.514 6.355 17.565 1.00 82.75 104 LEU A O 1
ATOM 771 N N . ALA A 1 105 ? -4.503 7.038 16.760 1.00 83.75 105 ALA A N 1
ATOM 772 C CA . ALA A 1 105 ? -4.578 8.259 17.561 1.00 83.75 105 ALA A CA 1
ATOM 773 C C . ALA A 1 105 ? -4.459 7.976 19.072 1.00 83.75 105 ALA A C 1
ATOM 775 O O . ALA A 1 105 ? -4.849 6.913 19.566 1.00 83.75 105 ALA A O 1
ATOM 776 N N . GLU A 1 106 ? -3.916 8.941 19.816 1.00 85.69 106 GLU A N 1
ATOM 777 C CA . GLU A 1 106 ? -3.647 8.786 21.246 1.00 85.69 106 GLU A CA 1
ATOM 778 C C . GLU A 1 106 ? -4.938 8.470 22.025 1.00 85.69 106 GLU A C 1
ATOM 780 O O . GLU A 1 106 ? -5.957 9.142 21.884 1.00 85.69 106 GLU A O 1
ATOM 785 N N . GLY A 1 107 ? -4.908 7.416 22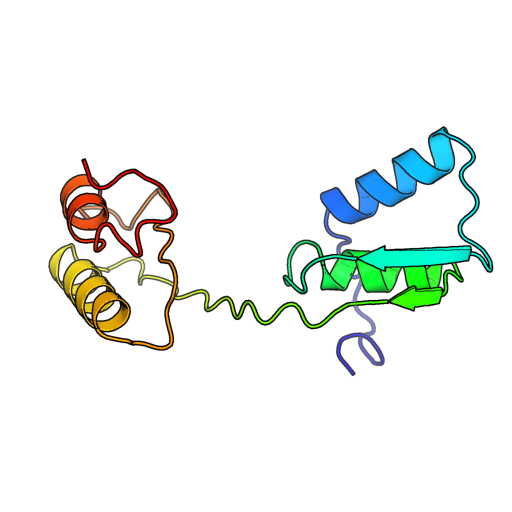.847 1.00 84.69 107 GLY A N 1
ATOM 786 C CA . GLY A 1 107 ? -6.075 6.958 23.611 1.00 84.69 107 GLY A CA 1
ATOM 787 C C . GLY A 1 107 ? -7.049 6.056 22.840 1.00 84.69 107 GLY A C 1
ATOM 788 O O . GLY A 1 107 ? -7.999 5.545 23.444 1.00 84.69 107 GLY A O 1
ATOM 789 N N . VAL A 1 108 ? -6.815 5.796 21.547 1.00 90.44 108 VAL A N 1
ATOM 790 C CA . VAL A 1 108 ? -7.545 4.760 20.806 1.00 90.44 108 VAL A CA 1
ATOM 791 C C . VAL A 1 108 ? -7.059 3.378 21.230 1.00 90.44 108 VAL A C 1
ATOM 793 O O . VAL A 1 108 ? -5.866 3.074 21.223 1.00 90.44 108 VAL A O 1
ATOM 796 N N . LYS A 1 109 ? -7.997 2.507 21.597 1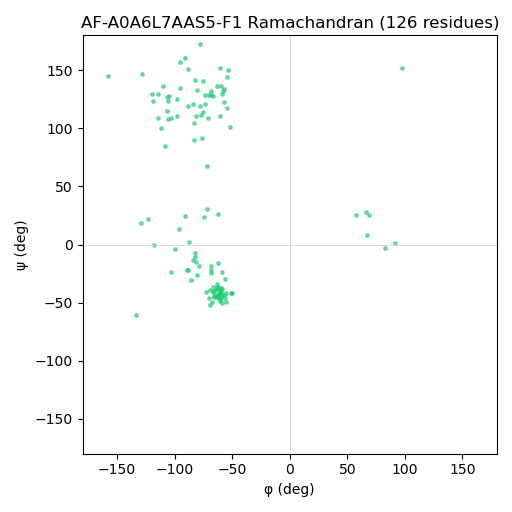.00 93.25 109 LYS A N 1
ATOM 797 C CA . LYS A 1 109 ? -7.686 1.140 22.013 1.00 93.25 109 LYS A CA 1
ATOM 798 C C . LYS A 1 109 ? -7.534 0.237 20.794 1.00 93.25 109 LYS A C 1
ATOM 800 O O . LYS A 1 109 ? -8.493 -0.393 20.355 1.00 93.25 109 LYS A O 1
ATOM 805 N N . GLU A 1 110 ? -6.314 0.141 20.277 1.00 90.44 110 GLU A N 1
ATOM 806 C CA . GLU A 1 110 ? -6.001 -0.620 19.058 1.00 90.44 110 GLU A CA 1
ATOM 807 C C . GLU A 1 110 ? -6.547 -2.052 19.079 1.00 90.44 110 GLU A C 1
ATOM 809 O O . GLU A 1 110 ? -7.135 -2.503 18.104 1.00 90.44 110 GLU A O 1
ATOM 814 N N . ARG A 1 111 ? -6.443 -2.755 20.215 1.00 92.69 111 ARG A N 1
ATOM 815 C CA . ARG A 1 111 ? -6.944 -4.132 20.328 1.00 92.69 111 ARG A CA 1
ATOM 816 C C . ARG A 1 111 ? -8.461 -4.236 20.153 1.00 92.69 111 ARG A C 1
ATOM 818 O O . ARG A 1 111 ? -8.920 -5.223 19.589 1.00 92.69 111 ARG A O 1
ATOM 825 N N . GLU A 1 112 ? -9.230 -3.237 20.592 1.00 94.12 112 GLU A N 1
ATOM 826 C CA . GLU A 1 112 ? -10.678 -3.196 20.337 1.00 94.12 112 GLU A CA 1
ATOM 827 C C . GLU A 1 112 ? -10.958 -2.956 18.845 1.00 94.12 112 GLU A C 1
ATOM 829 O O . GLU A 1 112 ? -11.832 -3.607 18.281 1.00 94.12 112 GLU A O 1
ATOM 834 N N . VAL A 1 113 ? -10.172 -2.095 18.190 1.00 91.50 113 VAL A N 1
ATOM 835 C CA . VAL A 1 113 ? -10.300 -1.799 16.754 1.00 91.50 113 VAL A CA 1
ATOM 836 C C . VAL A 1 113 ? -9.937 -3.009 15.889 1.00 91.50 113 VAL A C 1
ATOM 838 O O . VAL A 1 113 ? -10.726 -3.381 15.024 1.00 91.50 113 VAL A O 1
ATOM 841 N N . PHE A 1 114 ? -8.795 -3.661 16.138 1.00 92.62 114 PHE A N 1
ATOM 842 C CA . PHE A 1 114 ? -8.383 -4.861 15.399 1.00 92.62 114 PHE A CA 1
ATOM 843 C C . PHE A 1 114 ? -9.422 -5.980 15.525 1.00 92.62 114 PHE A C 1
ATOM 845 O O . PHE A 1 114 ? -9.809 -6.577 14.526 1.00 92.62 114 PHE A O 1
ATOM 852 N N . SER A 1 115 ? -9.942 -6.205 16.737 1.00 94.31 115 SER A N 1
ATOM 853 C CA . SER A 1 115 ? -10.956 -7.241 16.995 1.00 94.31 115 SER A CA 1
ATOM 854 C C . SER A 1 115 ? -12.319 -6.932 16.359 1.00 94.31 115 SER A C 1
ATOM 856 O O . SER A 1 115 ? -13.154 -7.824 16.234 1.00 94.31 115 SER A O 1
ATOM 858 N N . ALA A 1 116 ? -12.579 -5.674 15.988 1.00 94.62 116 ALA A N 1
ATOM 859 C CA . ALA A 1 116 ? -13.834 -5.266 15.362 1.00 94.62 116 ALA A CA 1
ATOM 860 C C . ALA A 1 116 ? -13.857 -5.495 13.843 1.00 94.62 116 ALA A C 1
ATOM 862 O O . ALA A 1 116 ? -14.928 -5.429 13.233 1.00 94.62 116 ALA A O 1
ATOM 863 N N . VAL A 1 117 ? -12.711 -5.762 13.210 1.00 91.94 117 VAL A N 1
ATOM 864 C CA . VAL A 1 117 ? -12.649 -6.074 11.777 1.00 91.94 117 VAL A CA 1
ATOM 865 C C . VAL A 1 117 ? -13.265 -7.453 11.534 1.00 91.94 117 VAL A C 1
ATOM 867 O O . VAL A 1 117 ? -12.927 -8.429 12.202 1.00 91.94 117 VAL A O 1
ATOM 870 N N . ALA A 1 118 ? -14.203 -7.554 10.588 1.00 92.00 118 ALA A N 1
ATOM 871 C CA . ALA A 1 118 ? -14.868 -8.824 10.316 1.00 92.00 118 ALA A CA 1
ATOM 872 C C . ALA A 1 118 ? -13.850 -9.868 9.809 1.00 92.00 118 ALA A C 1
ATOM 874 O O . ALA A 1 118 ? -13.087 -9.548 8.900 1.00 92.00 118 ALA A O 1
ATOM 875 N N . PRO A 1 119 ? -13.874 -11.136 10.272 1.00 93.50 119 PRO A N 1
ATOM 876 C CA . PRO A 1 119 ? -12.837 -12.120 9.929 1.00 93.50 119 PRO A CA 1
ATOM 877 C C . PRO A 1 119 ? -12.626 -12.361 8.427 1.00 93.50 119 PRO A C 1
ATOM 879 O O . PRO A 1 119 ? -11.529 -12.677 7.989 1.00 93.50 119 PRO A O 1
ATOM 882 N N . HIS A 1 120 ? -13.675 -12.206 7.615 1.00 88.25 120 HIS A N 1
ATOM 883 C CA . HIS A 1 120 ? -13.605 -12.366 6.158 1.00 88.25 120 HIS A CA 1
ATOM 884 C C . HIS A 1 120 ? -13.086 -11.114 5.424 1.00 88.25 120 HIS A C 1
ATOM 886 O O . HIS A 1 120 ? -12.866 -11.175 4.217 1.00 88.25 120 HIS A O 1
ATOM 892 N N . LYS A 1 121 ? -12.912 -9.998 6.142 1.00 86.06 121 LYS A N 1
ATOM 893 C CA . LYS A 1 121 ? -12.336 -8.729 5.675 1.00 86.06 121 LYS A CA 1
ATOM 894 C C . LYS A 1 121 ? -11.057 -8.353 6.439 1.00 86.06 121 LYS A C 1
ATOM 896 O O . LYS A 1 121 ? -10.478 -7.317 6.136 1.00 86.06 121 LYS A O 1
ATOM 901 N N . ASP A 1 122 ? -10.608 -9.160 7.402 1.00 88.44 122 ASP A N 1
ATOM 902 C CA . ASP A 1 122 ? -9.379 -8.925 8.167 1.00 88.44 122 ASP A CA 1
ATOM 903 C C . ASP A 1 122 ? -8.153 -9.277 7.320 1.00 88.44 122 ASP A C 1
ATOM 905 O O . ASP A 1 122 ? -7.710 -10.425 7.265 1.00 88.44 122 ASP A O 1
ATOM 909 N N . ALA A 1 123 ? -7.631 -8.279 6.609 1.00 80.06 123 ALA A N 1
ATOM 910 C CA . ALA A 1 123 ? -6.462 -8.455 5.758 1.00 80.06 123 ALA A CA 1
ATOM 911 C C . ALA A 1 123 ? -5.146 -8.464 6.557 1.00 80.06 123 ALA A C 1
ATOM 913 O O . ALA A 1 123 ? -4.141 -8.954 6.037 1.00 80.06 123 ALA A O 1
ATOM 914 N N . ASP A 1 124 ? -5.154 -7.961 7.797 1.00 77.31 124 ASP A N 1
ATOM 915 C CA . ASP A 1 124 ? -3.987 -7.951 8.687 1.00 77.31 124 ASP A CA 1
ATOM 916 C C . ASP A 1 124 ? -3.876 -9.237 9.525 1.00 77.31 124 ASP A C 1
ATOM 918 O O . ASP A 1 124 ? -2.788 -9.586 9.986 1.00 77.31 124 ASP A O 1
ATOM 922 N N . 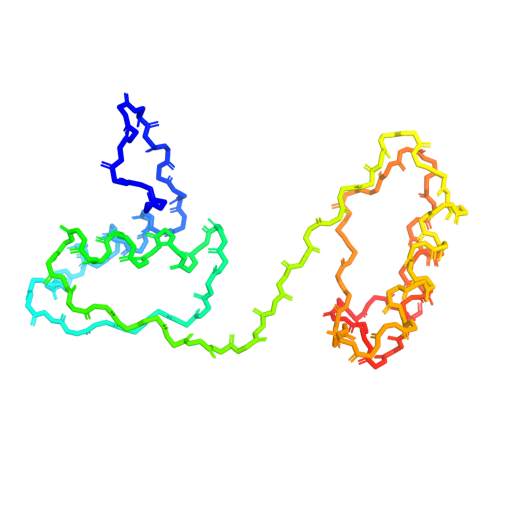GLY A 1 125 ? -4.982 -9.964 9.711 1.00 84.00 125 GLY A N 1
ATOM 923 C CA . GLY A 1 125 ? -5.030 -11.193 10.507 1.00 84.00 125 GLY A CA 1
ATOM 924 C C . GLY A 1 125 ? -4.839 -10.948 12.007 1.00 84.00 125 GLY A C 1
ATOM 925 O O . GLY A 1 125 ? -4.347 -11.829 12.717 1.00 84.00 125 GLY A O 1
ATOM 926 N N . LEU A 1 126 ? -5.171 -9.745 12.482 1.00 85.38 126 LEU A N 1
ATOM 927 C CA . LEU A 1 126 ? -4.963 -9.302 13.865 1.00 85.38 126 LEU A CA 1
ATOM 928 C C . LEU A 1 126 ? -6.229 -9.392 14.730 1.00 85.38 126 LEU A C 1
ATOM 930 O O . LEU A 1 126 ? -6.150 -9.139 15.934 1.00 85.38 126 LEU A O 1
ATOM 934 N N . GLY A 1 127 ? -7.375 -9.769 14.158 1.00 76.44 127 GLY A N 1
ATOM 935 C CA . GLY A 1 127 ? -8.674 -9.829 14.838 1.00 76.44 127 GLY A CA 1
ATOM 936 C C . GLY A 1 127 ? -8.883 -10.995 15.821 1.00 76.44 127 GLY A C 1
ATOM 937 O O . GLY A 1 127 ? -10.031 -11.371 16.052 1.00 76.44 127 GLY A O 1
ATOM 938 N N . LEU A 1 128 ? -7.811 -11.589 16.372 1.00 63.56 128 LEU A N 1
ATOM 939 C CA . LEU A 1 128 ? -7.860 -12.721 17.321 1.00 63.56 128 LEU A CA 1
ATOM 940 C C . LEU A 1 128 ? -8.157 -12.319 18.781 1.00 63.56 128 LEU A C 1
ATOM 942 O O . LEU A 1 128 ? -7.433 -11.467 19.376 1.00 63.56 128 LEU A O 1
#

Solvent-accessible surface area (backbone atoms only — not comparable to full-atom values): 7958 Å² total; per-residue (Å²): 113,97,81,77,82,67,98,59,91,73,80,72,46,66,66,42,51,47,51,55,52,49,34,58,74,71,68,55,80,41,65,80,32,80,45,78,40,84,44,72,45,85,75,41,28,47,51,36,44,52,54,42,39,75,46,48,18,50,63,47,70,60,84,63,86,79,80,86,81,88,77,85,76,54,76,82,38,45,48,66,60,52,43,51,51,42,52,54,50,64,69,34,89,89,51,70,58,49,76,85,75,77,85,65,36,75,88,36,53,58,71,62,50,39,49,58,42,47,81,86,28,40,68,72,72,61,48,120

Organism: Leuconostoc lactis (NCBI:txid1246)

Secondary structure (DSSP, 8-state):
-TTSS--S-----HHHHHHHHHHHHTT---TT-EEE-----TTTHHHHHHHHHHTT-EEE-----------PPPTT--HHHHHHHHHHHHH-TT---B--PSSPSTT--HHHHHHHS-TTTBSS----

Sequence (128 aa):
MLFADALADYTVAATPQGVMTLLNHYGIETFGKQAVVVGRSQLFGRPMFALLNNADATVTLPALGIQTKDIPTDANATTESVLQLVAELNADDNITGILVQSPLAEGVKEREVFSAVAPHKDADGLGL